Protein AF-A0A7W6DJX9-F1 (afdb_monomer)

Nearest PDB structures (foldseek):
  3dwq-assembly1_D  TM=6.426E-01  e=8.257E-01  Escherichia coli
  5mk8-assembly2_B  TM=4.974E-01  e=1.843E+00  Clostridium botulinum
  5v38-assembly1_A  TM=5.019E-01  e=2.318E+00  Clostridium botulinum
  3k44-assembly1_A  TM=5.723E-01  e=7.728E+00  Drosophila melanogaster
  7s5a-assembly1_B  TM=3.059E-01  e=5.478E+00  Homo sapiens

Secondary structure (DSSP, 8-state):
---------------------PPPP-GGGTEEEEEEEEETTEEEEEEEEE-TTS-EEEEEEEE-SEEEETTEEEE-TT-TT-BGGGTEEEEEEETTTTEEEEEE--TTS--

Radius of gyration: 22.17 Å; Cα contacts (8 Å, |Δi|>4): 173; chains: 1; bounding box: 37×72×48 Å

Mean predicted aligned error: 10.62 Å

Solvent-accessible surface area (backbone atoms only — not comparable to full-atom values): 6963 Å² total; per-residue (Å²): 137,89,81,87,77,88,77,77,93,70,90,71,80,77,75,74,80,71,82,82,78,78,75,79,83,63,61,65,80,49,35,43,80,74,42,77,51,76,49,87,60,39,38,34,41,35,29,39,28,52,44,97,90,63,50,77,41,83,46,75,47,72,60,55,14,31,33,65,60,69,36,40,84,38,84,37,84,90,38,72,81,30,35,34,49,70,58,33,45,81,74,42,75,41,67,92,76,69,39,79,46,61,45,24,36,26,92,85,68,51,104

Organism: NCBI:txid944425

Sequence (111 aa):
MKRAILIALGCGAAFWALPASAVPSSFQQTCTDIKLTTTRGSATISANCKKRDGTPIPASLKLKNLTNINGVLTLNPQDPGASFTLTCFTPTLKPESVTLSARCQDSKGVT

InterPro domains:
  IPR011058 Cyanovirin-N [PF08881] (27-109)
  IPR036673 Cyanovirin-N superfamily [G3DSA:2.30.60.10] (23-111)
  IPR036673 Cyanovirin-N superfamily [SSF51322] (26-109)

Structure (mmCIF, N/CA/C/O backbone):
data_AF-A0A7W6DJX9-F1
#
_entry.id   AF-A0A7W6DJX9-F1
#
loop_
_atom_site.group_PDB
_atom_site.id
_atom_site.type_symbol
_atom_site.label_atom_id
_atom_site.label_alt_id
_atom_site.label_comp_id
_atom_site.label_asym_id
_atom_site.label_entity_id
_atom_site.label_seq_id
_atom_site.pdbx_PDB_ins_code
_atom_site.Cartn_x
_atom_site.Cartn_y
_atom_site.Cartn_z
_atom_site.occupancy
_atom_site.B_iso_or_equiv
_atom_site.auth_seq_id
_atom_site.auth_comp_id
_atom_site.auth_asym_id
_atom_site.auth_atom_id
_atom_site.pdbx_PDB_model_num
ATOM 1 N N . MET A 1 1 ? 21.148 -62.203 -18.232 1.00 37.72 1 MET A N 1
ATOM 2 C CA . MET A 1 1 ? 22.402 -61.789 -17.563 1.00 37.72 1 MET A CA 1
ATOM 3 C C . MET A 1 1 ? 22.110 -60.537 -16.748 1.00 37.72 1 MET A C 1
ATOM 5 O O . MET A 1 1 ? 21.635 -59.556 -17.301 1.00 37.72 1 MET A O 1
ATOM 9 N N . LYS A 1 2 ? 22.240 -60.644 -15.424 1.00 37.28 2 LYS A N 1
ATOM 10 C CA . LYS A 1 2 ? 21.760 -59.693 -14.410 1.00 37.28 2 LYS A CA 1
ATOM 11 C C . LYS A 1 2 ? 22.822 -58.605 -14.200 1.00 37.28 2 LYS A C 1
ATOM 13 O O . LYS A 1 2 ? 23.963 -58.946 -13.913 1.00 37.28 2 LYS A O 1
ATOM 18 N N . ARG A 1 3 ? 22.469 -57.324 -14.331 1.00 42.9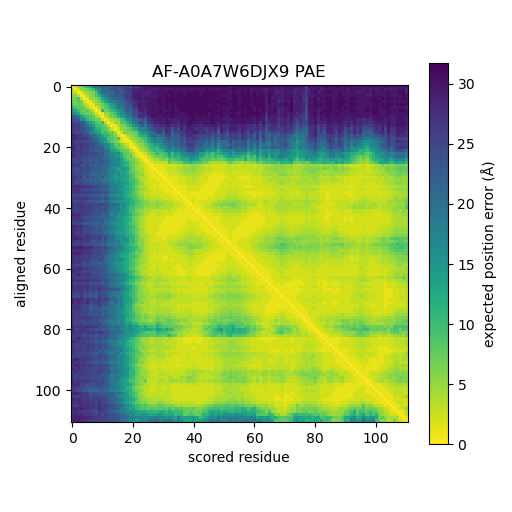4 3 ARG A N 1
ATOM 19 C CA . ARG A 1 3 ? 23.296 -56.207 -13.847 1.00 42.94 3 ARG A CA 1
ATOM 20 C C . ARG A 1 3 ? 22.533 -55.517 -12.724 1.00 42.94 3 ARG A C 1
ATOM 22 O O . ARG A 1 3 ? 21.577 -54.795 -12.972 1.00 42.94 3 ARG A O 1
ATOM 29 N N . ALA A 1 4 ? 22.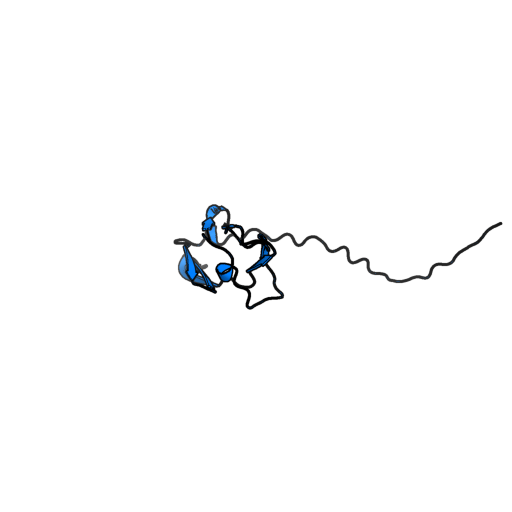925 -55.827 -11.493 1.00 42.44 4 ALA A N 1
ATOM 30 C CA . ALA A 1 4 ? 22.511 -55.094 -10.310 1.00 42.44 4 ALA A CA 1
ATOM 31 C C . ALA A 1 4 ? 23.309 -53.785 -10.269 1.00 42.44 4 ALA A C 1
ATOM 33 O O . ALA A 1 4 ? 24.538 -53.819 -10.286 1.00 42.44 4 ALA A O 1
ATOM 34 N N . ILE A 1 5 ? 22.617 -52.647 -10.243 1.00 54.09 5 ILE A N 1
ATOM 35 C CA . ILE A 1 5 ? 23.218 -51.349 -9.940 1.00 54.09 5 ILE A CA 1
ATOM 36 C C . ILE A 1 5 ? 22.684 -50.944 -8.570 1.00 54.09 5 ILE A C 1
ATOM 38 O O . ILE A 1 5 ? 21.500 -50.666 -8.403 1.00 54.09 5 ILE A O 1
ATOM 42 N N . LEU A 1 6 ? 23.581 -50.982 -7.588 1.00 48.19 6 LEU A N 1
ATOM 43 C CA . LEU A 1 6 ? 23.397 -50.416 -6.259 1.00 48.19 6 LEU A CA 1
ATOM 44 C C . LEU A 1 6 ? 23.467 -48.892 -6.400 1.00 48.19 6 LEU A C 1
ATOM 46 O O . LEU A 1 6 ? 24.539 -48.358 -6.678 1.00 48.19 6 LEU A O 1
ATOM 50 N N . ILE A 1 7 ? 22.342 -48.196 -6.229 1.00 56.25 7 ILE A N 1
ATOM 51 C CA . ILE A 1 7 ? 22.346 -46.741 -6.048 1.00 56.25 7 ILE A CA 1
ATOM 52 C C . ILE A 1 7 ? 22.184 -46.472 -4.558 1.00 56.25 7 ILE A C 1
ATOM 54 O O . ILE A 1 7 ? 21.240 -46.928 -3.916 1.00 56.25 7 ILE A O 1
ATOM 58 N N . ALA A 1 8 ? 23.196 -45.791 -4.035 1.00 50.66 8 ALA A N 1
ATOM 59 C CA . ALA A 1 8 ? 23.396 -45.456 -2.644 1.00 50.66 8 ALA A CA 1
ATOM 60 C C . ALA A 1 8 ? 22.200 -44.720 -2.023 1.00 50.66 8 ALA A C 1
ATOM 62 O O . ALA A 1 8 ? 21.547 -43.895 -2.663 1.00 50.66 8 ALA A O 1
ATOM 63 N N . LEU A 1 9 ? 21.997 -44.986 -0.730 1.00 54.25 9 LEU A N 1
ATOM 64 C CA . LEU A 1 9 ? 21.261 -44.144 0.207 1.00 54.25 9 LEU A CA 1
ATOM 65 C C . LEU A 1 9 ? 21.838 -42.719 0.193 1.00 54.25 9 LEU A C 1
ATOM 67 O O . LEU A 1 9 ? 22.741 -42.387 0.956 1.00 54.25 9 LEU A O 1
ATOM 71 N N . GLY A 1 10 ? 21.306 -41.869 -0.679 1.00 47.62 10 GLY A N 1
ATOM 72 C CA . GLY A 1 10 ? 21.349 -40.425 -0.511 1.00 47.62 10 GLY A CA 1
ATOM 73 C C . GLY A 1 10 ? 20.084 -40.009 0.223 1.00 47.62 10 GLY A C 1
ATOM 74 O O . GLY A 1 10 ? 18.990 -40.162 -0.315 1.00 47.62 10 GLY A O 1
ATOM 75 N N . CYS A 1 11 ? 20.215 -39.492 1.444 1.00 50.72 11 CYS A N 1
ATOM 76 C CA . CYS A 1 11 ? 19.126 -38.836 2.168 1.00 50.72 11 CYS A CA 1
ATOM 77 C C . CYS A 1 11 ? 18.820 -37.491 1.483 1.00 50.72 11 CYS A C 1
ATOM 79 O O . CYS A 1 11 ? 19.142 -36.416 1.982 1.00 50.72 11 CYS A O 1
ATOM 81 N N . GLY A 1 12 ? 18.291 -37.553 0.262 1.00 49.09 12 GLY A N 1
ATOM 82 C CA . GLY A 1 12 ? 17.775 -36.404 -0.456 1.00 49.09 12 GLY A CA 1
ATOM 83 C C . GLY A 1 12 ? 16.409 -36.090 0.118 1.00 49.09 12 GLY A C 1
ATOM 84 O O . GLY A 1 12 ? 15.412 -36.661 -0.318 1.00 49.09 12 GLY A O 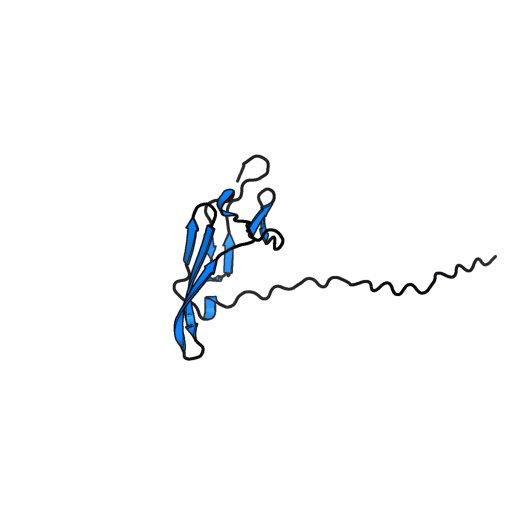1
ATOM 85 N N . ALA A 1 13 ? 16.357 -35.212 1.115 1.00 58.44 13 ALA A N 1
ATOM 86 C CA . ALA A 1 13 ? 15.108 -34.589 1.511 1.00 58.44 13 ALA A CA 1
ATOM 87 C C . ALA A 1 13 ? 14.591 -33.792 0.304 1.00 58.44 13 ALA A C 1
ATOM 89 O O . ALA A 1 13 ? 14.997 -32.658 0.057 1.00 58.44 13 ALA A O 1
ATOM 90 N N . ALA A 1 14 ? 13.726 -34.418 -0.492 1.00 56.97 14 ALA A N 1
ATOM 91 C CA . ALA A 1 14 ? 12.874 -33.722 -1.434 1.00 56.97 14 ALA A CA 1
ATOM 92 C C . ALA A 1 14 ? 11.919 -32.868 -0.594 1.00 56.97 14 ALA A C 1
ATOM 94 O O . ALA A 1 14 ? 10.849 -33.316 -0.185 1.00 56.97 14 ALA A O 1
ATOM 95 N N . PHE A 1 15 ? 12.353 -31.655 -0.259 1.00 56.97 15 PHE A N 1
ATOM 96 C CA . PHE A 1 15 ? 11.496 -30.631 0.313 1.00 56.97 15 PHE A CA 1
ATOM 97 C C . PHE A 1 15 ? 10.526 -30.204 -0.786 1.00 56.97 15 PHE A C 1
ATOM 99 O O . PHE A 1 15 ? 10.804 -29.300 -1.571 1.00 56.97 15 PHE A O 1
ATOM 106 N N . TRP A 1 16 ? 9.399 -30.905 -0.882 1.00 55.94 16 TRP A N 1
ATOM 107 C CA . TRP A 1 16 ? 8.254 -30.434 -1.644 1.00 55.94 16 TRP A CA 1
ATOM 108 C C . TRP A 1 16 ? 7.848 -29.094 -1.033 1.00 55.94 16 TRP A C 1
ATOM 110 O O . TRP A 1 16 ? 7.362 -29.041 0.097 1.00 55.94 16 TRP A O 1
ATOM 120 N N . ALA A 1 17 ? 8.125 -28.000 -1.744 1.00 62.62 17 ALA A N 1
ATOM 121 C CA . ALA A 1 17 ? 7.698 -26.674 -1.337 1.00 62.62 17 ALA A CA 1
ATOM 122 C C . ALA A 1 17 ? 6.165 -26.654 -1.355 1.00 62.62 17 ALA A C 1
ATOM 124 O O . ALA A 1 17 ? 5.545 -26.593 -2.416 1.00 62.62 17 ALA A O 1
ATOM 125 N N . LEU A 1 18 ? 5.548 -26.765 -0.178 1.00 65.50 18 LEU A N 1
ATOM 126 C CA . LEU A 1 18 ? 4.117 -26.546 -0.031 1.00 65.50 18 LEU A CA 1
ATOM 127 C C . LEU A 1 18 ? 3.817 -25.108 -0.477 1.00 65.50 18 LEU A C 1
ATOM 129 O O . LEU A 1 18 ? 4.533 -24.190 -0.062 1.00 65.50 18 LEU A O 1
ATOM 133 N N . PRO A 1 19 ? 2.786 -24.880 -1.307 1.00 61.03 19 PRO A N 1
ATOM 134 C CA . PRO A 1 19 ? 2.386 -23.526 -1.641 1.00 61.03 19 PRO A CA 1
ATOM 135 C C . PRO A 1 19 ? 1.982 -22.815 -0.348 1.00 61.03 19 PRO A C 1
ATOM 137 O O . PRO A 1 19 ? 1.089 -23.260 0.376 1.00 61.03 19 PRO A O 1
ATOM 140 N N . ALA A 1 20 ? 2.657 -21.709 -0.040 1.00 61.59 20 ALA A N 1
ATOM 141 C CA . ALA A 1 20 ? 2.268 -20.847 1.062 1.00 61.59 20 ALA A CA 1
ATOM 142 C C . ALA A 1 20 ? 0.885 -20.262 0.743 1.00 61.59 20 ALA A C 1
ATOM 144 O O . ALA A 1 20 ? 0.742 -19.411 -0.132 1.00 61.59 20 ALA A O 1
ATOM 145 N N . SER A 1 21 ? -0.146 -20.742 1.436 1.00 59.25 21 SER A N 1
ATOM 146 C CA . SER A 1 21 ? -1.476 -20.143 1.364 1.00 59.25 21 SER A CA 1
ATOM 147 C C . SER A 1 21 ? -1.469 -18.886 2.225 1.00 59.25 21 SER A C 1
ATOM 149 O O . SER A 1 21 ? -1.456 -18.964 3.453 1.00 59.25 21 SER A O 1
ATOM 151 N N . ALA A 1 22 ? -1.426 -17.716 1.590 1.00 61.06 22 ALA A N 1
ATOM 152 C CA . ALA A 1 22 ? -1.618 -16.457 2.293 1.00 61.06 22 ALA A CA 1
ATOM 153 C C . ALA A 1 22 ? -3.067 -16.400 2.799 1.00 61.06 22 ALA A C 1
ATOM 155 O O . ALA A 1 22 ? -4.007 -16.426 2.004 1.00 61.06 22 ALA A O 1
ATOM 156 N N . VAL A 1 23 ? -3.254 -16.344 4.120 1.00 64.56 23 VAL A N 1
ATOM 157 C CA . VAL A 1 23 ? -4.578 -16.109 4.708 1.00 64.56 23 VAL A CA 1
ATOM 158 C C . VAL A 1 23 ? -5.036 -14.711 4.276 1.00 64.56 23 VAL A C 1
ATOM 160 O O . VAL A 1 23 ? -4.268 -13.757 4.445 1.00 64.56 23 VAL A O 1
ATOM 163 N N . PRO A 1 24 ? -6.252 -14.559 3.716 1.00 68.88 24 PRO A N 1
ATOM 164 C CA . PRO A 1 24 ? -6.793 -13.250 3.382 1.00 68.88 24 PRO A CA 1
ATOM 165 C C . PRO A 1 24 ? -6.774 -12.348 4.613 1.00 68.88 24 PRO A C 1
ATOM 167 O O . PRO A 1 24 ? -7.109 -12.779 5.717 1.00 68.88 24 PRO A O 1
ATOM 170 N N . SER A 1 25 ? -6.376 -11.091 4.438 1.00 74.44 25 SER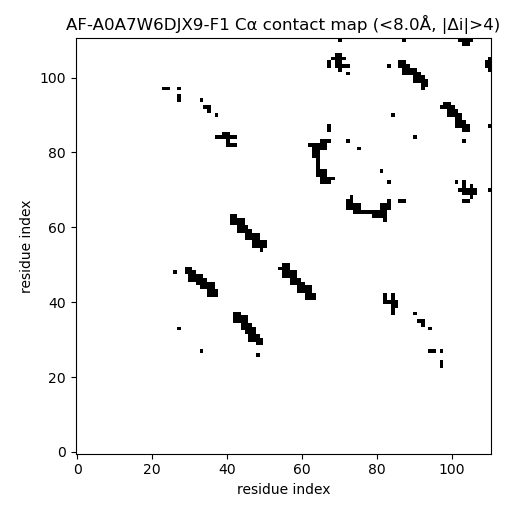 A N 1
ATOM 171 C CA . SER A 1 25 ? -6.400 -10.156 5.557 1.00 74.44 25 SER A CA 1
ATOM 172 C C . SER A 1 25 ? -7.835 -9.937 6.043 1.00 74.44 25 SER A C 1
ATOM 174 O O . SER A 1 25 ? -8.774 -9.927 5.246 1.00 74.44 25 SER A O 1
ATOM 176 N N . SER A 1 26 ? -7.996 -9.760 7.353 1.00 84.31 26 SER A N 1
ATOM 177 C CA . SER A 1 26 ? -9.285 -9.531 8.017 1.00 84.31 26 SER A CA 1
ATOM 178 C C . SER A 1 26 ? -9.397 -8.146 8.659 1.00 84.31 26 SER A C 1
ATOM 180 O O . SER A 1 26 ? -10.381 -7.865 9.340 1.00 84.31 26 SER A O 1
ATOM 182 N N . PHE A 1 27 ? -8.418 -7.255 8.455 1.00 89.50 27 PHE A N 1
ATOM 183 C CA . PHE A 1 27 ? -8.400 -5.936 9.103 1.00 89.50 27 PHE A CA 1
ATOM 184 C C . PHE A 1 27 ? -9.637 -5.093 8.768 1.00 89.50 27 PHE A C 1
ATOM 186 O O . PHE A 1 27 ? -10.131 -4.355 9.612 1.00 89.50 27 PHE A O 1
ATOM 193 N N . GLN A 1 28 ? -10.196 -5.248 7.569 1.00 89.69 28 GLN A N 1
ATOM 194 C CA . GLN A 1 28 ? -11.420 -4.581 7.134 1.00 89.69 28 GLN A CA 1
ATOM 195 C C . GLN A 1 28 ? -12.638 -4.904 8.012 1.00 89.69 28 GLN A C 1
ATOM 197 O O . GLN A 1 28 ? -13.595 -4.140 8.025 1.00 89.69 28 GLN A O 1
ATOM 202 N N . GLN A 1 29 ? -12.608 -6.001 8.776 1.00 91.00 29 GLN A N 1
ATOM 203 C CA . GLN A 1 29 ? -13.681 -6.355 9.711 1.00 91.00 29 GLN A CA 1
ATOM 204 C C . GLN A 1 29 ? -13.677 -5.484 10.973 1.00 91.00 29 GLN A C 1
ATOM 206 O O . GLN A 1 29 ? -14.698 -5.368 11.648 1.00 91.00 29 GLN A O 1
ATOM 211 N N . THR A 1 30 ? -12.530 -4.901 11.325 1.00 94.00 30 THR A N 1
ATOM 212 C CA . THR A 1 30 ? -12.351 -4.137 12.567 1.00 94.00 30 THR A CA 1
ATOM 213 C C . THR A 1 30 ? -11.861 -2.714 12.336 1.00 94.00 30 THR A C 1
ATOM 215 O O . THR A 1 30 ? -11.782 -1.951 13.300 1.00 94.00 30 THR A O 1
ATOM 218 N N . CYS A 1 31 ? -11.552 -2.343 11.094 1.00 95.44 31 CYS A N 1
ATOM 219 C CA . CYS A 1 31 ? -11.080 -1.019 10.721 1.00 95.44 31 CYS A CA 1
ATOM 220 C C . CYS A 1 31 ? -12.089 -0.271 9.843 1.00 95.44 31 CYS A C 1
ATOM 222 O O . CYS A 1 31 ? -12.644 -0.827 8.899 1.00 95.44 31 CYS A O 1
ATOM 224 N N . THR A 1 32 ? -12.272 1.017 10.122 1.00 94.75 32 THR A N 1
ATOM 225 C CA . THR A 1 32 ? -13.076 1.966 9.343 1.00 94.75 32 THR A CA 1
ATOM 226 C C . THR A 1 32 ? -12.187 3.049 8.734 1.00 94.75 32 THR A C 1
ATOM 228 O O . THR A 1 32 ? -10.995 3.139 9.038 1.00 94.75 32 THR A O 1
ATOM 231 N N . ASP A 1 33 ? -12.755 3.872 7.847 1.00 94.75 33 ASP A N 1
ATOM 232 C CA . ASP A 1 33 ? -12.055 4.991 7.196 1.00 94.75 33 ASP A CA 1
ATOM 233 C C . ASP A 1 33 ? -10.773 4.575 6.456 1.00 94.75 33 ASP A C 1
ATOM 235 O O . ASP A 1 33 ? -9.795 5.323 6.416 1.00 94.75 33 ASP A O 1
ATOM 239 N N . ILE A 1 34 ? -10.777 3.368 5.878 1.00 95.31 34 ILE A N 1
ATOM 240 C CA . ILE A 1 34 ? -9.631 2.789 5.173 1.00 95.31 34 ILE A CA 1
ATOM 241 C C . ILE A 1 34 ? -9.344 3.612 3.917 1.00 95.31 34 ILE A C 1
ATOM 243 O O . ILE A 1 34 ? -10.173 3.699 3.009 1.00 95.31 34 ILE A O 1
ATOM 247 N N . LYS A 1 35 ? -8.150 4.196 3.851 1.00 94.88 35 LYS A N 1
ATOM 248 C CA . LYS A 1 35 ? -7.714 5.079 2.765 1.00 94.88 35 LYS A CA 1
ATOM 249 C C . LYS A 1 35 ? -6.334 4.678 2.279 1.00 94.88 35 LYS A C 1
ATOM 251 O O . LYS A 1 35 ? -5.461 4.352 3.078 1.00 94.88 35 LYS A O 1
ATOM 256 N N . LEU A 1 36 ? -6.136 4.750 0.967 1.00 95.88 36 LEU A N 1
ATOM 257 C CA . LEU A 1 36 ? -4.825 4.663 0.339 1.00 95.88 36 LEU A CA 1
ATOM 258 C C . LEU A 1 36 ? -4.346 6.076 0.002 1.00 95.88 36 LEU A C 1
ATOM 260 O O . LEU A 1 36 ? -4.997 6.783 -0.763 1.00 95.88 36 LEU A O 1
ATOM 264 N N . THR A 1 37 ? -3.189 6.452 0.530 1.00 96.19 37 THR A N 1
ATOM 265 C CA . THR A 1 37 ? -2.496 7.694 0.179 1.00 96.19 37 THR A CA 1
ATOM 266 C C . THR A 1 37 ? -1.221 7.343 -0.566 1.00 96.19 37 THR A C 1
ATOM 268 O O . THR A 1 37 ? -0.412 6.550 -0.080 1.00 96.19 37 THR A O 1
ATOM 271 N N . THR A 1 38 ? -1.018 7.940 -1.737 1.00 94.56 38 THR A N 1
ATOM 272 C CA . THR A 1 38 ? 0.174 7.703 -2.555 1.00 94.56 38 THR A CA 1
ATOM 273 C C . THR A 1 38 ? 0.901 8.996 -2.863 1.00 94.56 38 THR A C 1
ATOM 275 O O . THR A 1 38 ? 0.286 9.988 -3.248 1.00 94.56 38 THR A O 1
ATOM 278 N N . THR A 1 39 ? 2.222 8.954 -2.764 1.00 92.44 39 THR A N 1
ATOM 279 C CA . THR A 1 39 ? 3.130 9.968 -3.296 1.00 92.44 39 THR A CA 1
ATOM 280 C C . THR A 1 39 ? 4.147 9.285 -4.206 1.00 92.44 39 THR A C 1
ATOM 282 O O . THR A 1 39 ? 4.267 8.055 -4.238 1.00 92.44 39 THR A O 1
ATOM 285 N N . ARG A 1 40 ? 4.900 10.066 -4.981 1.00 91.06 40 ARG A N 1
ATOM 286 C CA . ARG A 1 40 ? 5.967 9.503 -5.811 1.00 91.06 40 ARG A CA 1
ATOM 287 C C . ARG A 1 40 ? 6.985 8.784 -4.915 1.00 91.06 40 ARG A C 1
ATOM 289 O O . ARG A 1 40 ? 7.600 9.412 -4.059 1.00 91.06 40 ARG A O 1
ATOM 296 N N . GLY A 1 41 ? 7.134 7.474 -5.100 1.00 91.75 41 GLY A N 1
ATOM 297 C CA . GLY A 1 41 ? 8.024 6.623 -4.305 1.00 91.75 41 GLY A CA 1
ATOM 298 C C . GLY A 1 41 ? 7.469 6.155 -2.953 1.00 91.75 41 GLY A C 1
ATOM 299 O O . GLY A 1 41 ? 8.202 5.525 -2.188 1.00 91.75 41 GLY A O 1
ATOM 300 N N . SER A 1 42 ? 6.205 6.437 -2.609 1.00 93.38 42 SER A N 1
ATOM 301 C CA . SER A 1 42 ? 5.596 5.848 -1.413 1.00 93.38 42 SER A CA 1
ATOM 302 C C . SER A 1 42 ? 4.084 5.644 -1.513 1.00 93.38 42 SER A C 1
ATOM 304 O O . SER A 1 42 ? 3.372 6.402 -2.166 1.00 93.38 42 SER A O 1
ATOM 306 N N . ALA A 1 43 ? 3.580 4.622 -0.829 1.00 94.94 43 ALA A N 1
ATOM 307 C CA . ALA A 1 43 ? 2.154 4.393 -0.655 1.00 94.94 43 ALA A CA 1
ATOM 308 C C . ALA A 1 43 ? 1.885 3.921 0.775 1.00 94.94 43 ALA A C 1
ATOM 310 O O . ALA A 1 43 ? 2.637 3.108 1.316 1.00 94.94 43 ALA A O 1
ATOM 311 N N . THR A 1 44 ? 0.817 4.425 1.381 1.00 96.12 44 THR A N 1
ATOM 312 C CA . THR A 1 44 ? 0.440 4.122 2.763 1.00 96.12 44 THR A CA 1
ATOM 313 C C . THR A 1 44 ? -1.058 3.887 2.838 1.00 96.12 44 THR A C 1
ATOM 315 O O . THR A 1 44 ? -1.838 4.679 2.313 1.00 96.12 44 THR A O 1
ATOM 318 N N . ILE A 1 45 ? -1.453 2.807 3.507 1.00 95.38 45 ILE A N 1
ATOM 319 C CA . ILE A 1 45 ? -2.837 2.569 3.910 1.00 95.38 45 ILE A CA 1
ATOM 320 C C . ILE A 1 45 ? -3.005 3.117 5.322 1.00 95.38 45 ILE A C 1
ATOM 322 O O . ILE A 1 45 ? -2.220 2.770 6.202 1.00 95.38 45 ILE A O 1
ATOM 326 N N . SER A 1 46 ? -4.023 3.937 5.550 1.00 96.75 46 SER A N 1
ATOM 327 C CA . SER A 1 46 ? -4.383 4.451 6.874 1.00 96.75 46 SER A CA 1
ATOM 328 C C . SER A 1 46 ? -5.833 4.104 7.186 1.00 96.75 46 SER A C 1
ATOM 330 O O . SER A 1 46 ? -6.666 4.088 6.281 1.00 96.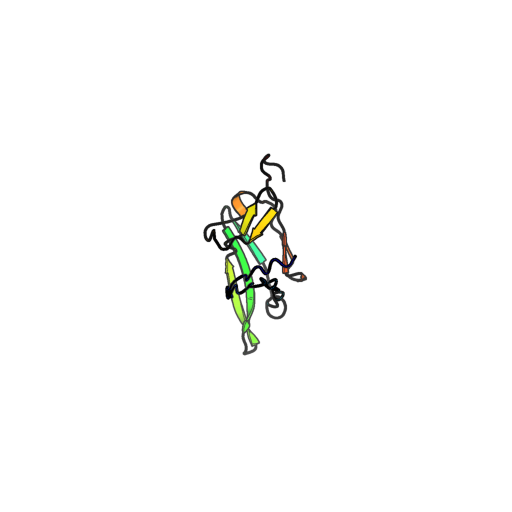75 46 SER A O 1
ATOM 332 N N . ALA A 1 47 ? -6.126 3.801 8.449 1.00 96.94 47 ALA A N 1
ATOM 333 C CA . ALA A 1 47 ? -7.465 3.441 8.910 1.00 96.94 47 ALA A CA 1
ATOM 334 C C . ALA A 1 47 ? -7.619 3.693 10.419 1.00 96.94 47 ALA A C 1
ATOM 336 O O . ALA A 1 47 ? -6.622 3.825 11.132 1.00 96.94 47 ALA A O 1
ATOM 337 N N . ASN A 1 48 ? -8.856 3.698 10.911 1.00 97.62 48 ASN A N 1
ATOM 338 C CA . ASN A 1 48 ? -9.175 3.657 12.339 1.00 97.62 48 ASN A CA 1
ATOM 339 C C . ASN A 1 48 ? -9.597 2.236 12.710 1.00 97.62 48 ASN A C 1
ATOM 341 O O . ASN A 1 48 ? -10.641 1.774 12.270 1.00 97.62 48 ASN A O 1
ATOM 345 N N . CYS A 1 49 ? -8.800 1.533 13.505 1.00 96.56 49 CYS A N 1
ATOM 346 C CA . CYS A 1 49 ? -9.038 0.137 13.859 1.00 96.56 49 CYS A CA 1
ATOM 347 C C . CYS A 1 49 ? -9.556 -0.012 15.287 1.00 96.56 49 CYS A C 1
ATOM 349 O O . CYS A 1 49 ? -9.271 0.806 16.155 1.00 96.56 49 CYS A O 1
ATOM 351 N N . LYS A 1 50 ? -10.304 -1.078 15.559 1.00 97.31 50 LYS A N 1
ATOM 352 C CA . LYS A 1 50 ? -10.825 -1.381 16.894 1.00 97.31 50 LYS A CA 1
ATOM 353 C C . LYS A 1 50 ? -9.775 -2.122 17.730 1.00 97.31 50 LYS A C 1
ATOM 355 O O . LYS A 1 50 ? -9.297 -3.185 17.333 1.00 97.31 50 LYS A O 1
ATOM 360 N N . LYS A 1 51 ? -9.430 -1.588 18.906 1.00 95.50 51 LYS A N 1
ATOM 361 C CA . LYS A 1 51 ? -8.653 -2.309 19.930 1.00 95.50 51 LYS A CA 1
ATOM 362 C C . LYS A 1 51 ? -9.466 -3.470 20.513 1.00 95.50 51 LYS A C 1
ATOM 364 O O . LYS A 1 51 ? -10.681 -3.545 20.348 1.00 95.50 51 LYS A O 1
ATOM 369 N N . ARG A 1 52 ? -8.807 -4.349 21.279 1.00 94.88 52 ARG A N 1
ATOM 370 C CA . ARG A 1 52 ? -9.473 -5.462 21.985 1.00 9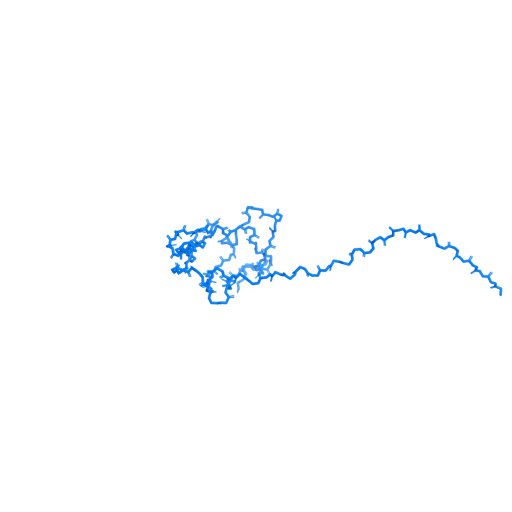4.88 52 ARG A CA 1
ATOM 371 C C . ARG A 1 52 ? -10.562 -4.990 22.959 1.00 94.88 52 ARG A C 1
ATOM 373 O O . ARG A 1 52 ? -11.561 -5.677 23.116 1.00 94.88 52 ARG A O 1
ATOM 380 N N . ASP A 1 53 ? -10.374 -3.821 23.571 1.00 95.06 53 ASP A N 1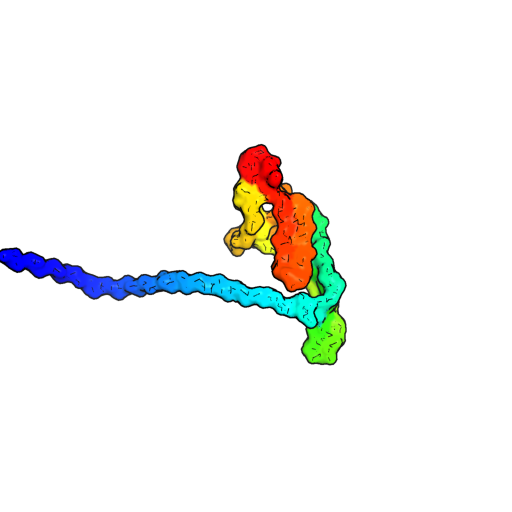
ATOM 381 C CA . ASP A 1 53 ? -11.346 -3.166 24.465 1.00 95.06 53 ASP A CA 1
ATOM 382 C C . ASP A 1 53 ? -12.513 -2.487 23.720 1.00 95.06 53 ASP A C 1
ATOM 384 O O . ASP A 1 53 ? -13.442 -1.973 24.333 1.00 95.06 53 ASP A O 1
ATOM 388 N N . GLY A 1 54 ? -12.473 -2.483 22.389 1.00 93.62 54 GLY A N 1
ATOM 389 C CA . GLY A 1 54 ? -13.502 -1.929 21.531 1.00 93.62 54 GLY A CA 1
ATOM 390 C C . GLY A 1 54 ? -13.357 -0.454 21.166 1.00 93.62 54 GLY A C 1
ATOM 391 O O . GLY A 1 54 ? -14.141 0.030 20.349 1.00 93.62 54 GLY A O 1
ATOM 392 N N . THR A 1 55 ? -12.363 0.247 21.703 1.00 96.88 55 THR A N 1
ATOM 393 C CA . THR A 1 55 ? -12.115 1.658 21.378 1.00 96.88 55 THR A CA 1
ATOM 394 C C . THR A 1 55 ? -11.314 1.810 20.073 1.00 96.88 55 THR A C 1
ATOM 396 O O . THR A 1 55 ? -10.521 0.922 19.734 1.00 96.88 55 THR A O 1
ATOM 399 N N . PRO A 1 56 ? -11.511 2.902 19.310 1.00 96.69 56 PRO A N 1
ATOM 400 C CA . PRO A 1 56 ? -10.791 3.127 18.060 1.00 96.69 56 PRO A CA 1
ATOM 401 C C . PRO A 1 56 ? -9.333 3.543 18.307 1.00 96.69 56 PRO A C 1
ATOM 403 O O . PRO A 1 56 ? -9.027 4.273 19.250 1.00 96.69 56 PRO A O 1
ATOM 406 N N . ILE A 1 57 ? -8.433 3.105 17.430 1.00 97.50 57 ILE A N 1
ATOM 407 C CA . ILE A 1 57 ? -7.031 3.517 17.368 1.00 97.50 57 ILE A CA 1
ATOM 408 C C . ILE A 1 57 ? -6.631 3.774 15.906 1.00 97.50 57 ILE A C 1
ATOM 410 O O . ILE A 1 57 ? -6.899 2.927 15.048 1.00 97.50 57 ILE A O 1
ATOM 414 N N . PRO A 1 58 ? -5.990 4.912 15.583 1.00 97.31 58 PRO A N 1
ATOM 415 C CA . PRO A 1 58 ? -5.461 5.134 14.245 1.00 97.31 58 PRO A CA 1
ATOM 416 C C . PRO A 1 58 ? -4.315 4.156 13.960 1.00 97.31 58 PRO A C 1
ATOM 418 O O . PRO A 1 58 ? -3.412 3.972 14.777 1.00 97.31 58 PRO A O 1
ATOM 421 N N . ALA A 1 59 ? -4.339 3.548 12.781 1.00 96.19 59 ALA A N 1
ATOM 422 C CA . ALA A 1 59 ? -3.319 2.627 12.302 1.00 96.19 59 ALA A CA 1
ATOM 423 C C . ALA A 1 59 ? -2.861 3.028 10.898 1.00 96.19 59 ALA A C 1
ATOM 425 O O . ALA A 1 59 ? -3.595 3.648 10.123 1.00 96.19 59 ALA A O 1
ATOM 426 N N . SER A 1 60 ? -1.619 2.694 10.555 1.00 95.69 60 SER A N 1
ATOM 427 C CA . SER A 1 60 ? -1.083 2.931 9.217 1.00 95.69 60 SER A CA 1
ATOM 428 C C . SER A 1 60 ? -0.090 1.851 8.816 1.00 95.69 60 SER A C 1
ATOM 430 O O . SER A 1 60 ? 0.732 1.415 9.619 1.00 95.69 60 SER A O 1
ATOM 432 N N . LEU A 1 61 ? -0.157 1.448 7.551 1.00 93.00 61 LEU A N 1
ATOM 433 C CA . LEU A 1 61 ? 0.717 0.464 6.935 1.00 93.00 61 LEU A CA 1
ATOM 434 C C . LEU A 1 61 ? 1.354 1.074 5.691 1.00 93.00 61 LEU A C 1
ATOM 436 O O . LEU A 1 61 ? 0.676 1.349 4.701 1.00 93.00 61 LEU A O 1
ATOM 440 N N . LYS A 1 62 ? 2.674 1.256 5.725 1.00 93.94 62 LYS A N 1
ATOM 441 C CA . LYS A 1 62 ? 3.431 1.633 4.530 1.00 93.94 62 LYS A CA 1
ATOM 442 C C . LYS A 1 62 ? 3.555 0.415 3.619 1.00 93.94 62 LYS A C 1
ATOM 444 O O . LYS A 1 62 ? 4.103 -0.607 4.029 1.00 93.94 62 LYS A O 1
ATOM 449 N N . LEU A 1 63 ? 3.086 0.546 2.384 1.00 92.56 63 LEU A N 1
ATOM 450 C CA . LEU A 1 63 ? 3.266 -0.457 1.346 1.00 92.56 63 LEU A CA 1
ATOM 451 C C . LEU A 1 63 ? 4.713 -0.387 0.855 1.00 92.56 63 LEU A C 1
ATOM 453 O O . LEU A 1 63 ? 5.145 0.614 0.280 1.00 92.56 63 LEU A O 1
ATOM 457 N N . LYS A 1 64 ? 5.467 -1.443 1.138 1.00 92.75 64 LYS A N 1
ATOM 458 C CA . LYS A 1 64 ? 6.853 -1.639 0.709 1.00 92.75 64 LYS A CA 1
ATOM 459 C C . LYS A 1 64 ? 6.949 -2.952 -0.053 1.00 92.75 64 LYS A C 1
ATOM 461 O O . LYS A 1 64 ? 6.011 -3.750 -0.008 1.00 92.75 64 LYS A O 1
ATOM 466 N N . ASN A 1 65 ? 8.077 -3.178 -0.719 1.00 93.81 65 ASN A N 1
ATOM 467 C CA . ASN A 1 65 ? 8.385 -4.452 -1.367 1.00 93.81 65 ASN A CA 1
ATOM 468 C C . ASN A 1 65 ? 7.426 -4.763 -2.527 1.00 93.81 65 ASN A C 1
ATOM 470 O O . ASN A 1 65 ? 7.352 -5.895 -2.982 1.00 93.81 65 ASN A O 1
ATOM 474 N N . LEU A 1 66 ? 6.669 -3.776 -3.009 1.00 94.31 66 LEU A N 1
ATOM 475 C CA . LEU A 1 66 ? 5.816 -3.910 -4.181 1.00 94.31 66 LEU A CA 1
ATOM 476 C C . LEU A 1 66 ? 6.565 -3.327 -5.366 1.00 94.31 66 LEU A C 1
ATOM 478 O O . LEU A 1 66 ? 6.870 -2.132 -5.379 1.00 94.31 66 LEU A O 1
ATOM 482 N N . THR A 1 67 ? 6.851 -4.172 -6.345 1.00 94.38 67 THR A N 1
ATOM 483 C CA . THR A 1 67 ? 7.602 -3.813 -7.543 1.00 94.38 67 THR A CA 1
ATOM 484 C C . THR A 1 67 ? 6.779 -4.080 -8.794 1.00 94.38 67 THR A C 1
ATOM 486 O O . THR A 1 67 ? 5.847 -4.884 -8.793 1.00 94.38 67 THR A O 1
ATOM 489 N N . ASN A 1 68 ? 7.126 -3.387 -9.867 1.00 94.50 68 ASN A N 1
ATOM 490 C CA . ASN A 1 68 ? 6.575 -3.626 -11.186 1.00 94.50 68 ASN A CA 1
ATOM 491 C C . ASN A 1 68 ? 7.539 -4.526 -11.964 1.00 94.50 68 ASN A C 1
ATOM 493 O O . ASN A 1 68 ? 8.634 -4.092 -12.324 1.00 94.50 68 ASN A O 1
ATOM 497 N N . ILE A 1 69 ? 7.128 -5.762 -12.234 1.00 93.81 69 ILE A N 1
ATOM 498 C CA . ILE A 1 69 ? 7.875 -6.688 -13.083 1.00 93.81 69 ILE A CA 1
ATOM 499 C C . ILE A 1 69 ? 7.172 -6.739 -14.431 1.00 93.81 69 ILE A C 1
ATOM 501 O O . ILE A 1 69 ? 6.219 -7.490 -14.617 1.00 93.81 69 ILE A O 1
ATOM 505 N N . ASN A 1 70 ? 7.659 -5.931 -15.371 1.00 93.25 70 ASN A N 1
ATOM 506 C CA . ASN A 1 70 ? 7.233 -5.971 -16.769 1.00 93.25 70 ASN A CA 1
ATOM 507 C C . ASN A 1 70 ? 5.702 -5.816 -16.943 1.00 93.25 70 ASN A C 1
ATOM 509 O O . ASN A 1 70 ? 5.073 -6.574 -17.677 1.00 93.25 70 ASN A O 1
ATOM 513 N N . GLY A 1 71 ? 5.105 -4.858 -16.225 1.00 94.62 71 GLY A N 1
ATOM 514 C CA . GLY A 1 71 ? 3.664 -4.585 -16.214 1.00 94.62 71 GLY A CA 1
ATOM 515 C C . GLY A 1 71 ? 2.891 -5.297 -15.096 1.00 94.62 71 GLY A C 1
ATOM 516 O O . GLY A 1 71 ? 1.707 -5.026 -14.898 1.00 94.62 71 GLY A O 1
ATOM 517 N N . VAL A 1 72 ? 3.536 -6.181 -14.326 1.00 94.38 72 VAL A N 1
ATOM 518 C CA . VAL A 1 72 ? 2.887 -6.967 -13.266 1.00 94.38 72 VAL A CA 1
ATOM 519 C C . VAL A 1 72 ? 3.289 -6.463 -11.880 1.00 94.38 72 VAL A C 1
ATOM 521 O O . VAL A 1 72 ? 4.451 -6.553 -11.475 1.00 94.38 72 VAL A O 1
ATOM 5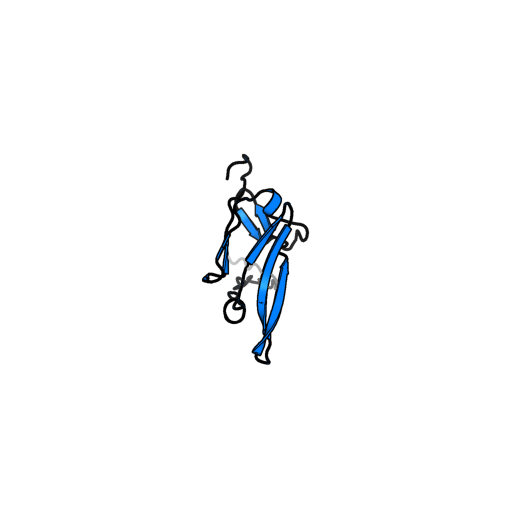24 N N . LEU A 1 73 ? 2.308 -5.980 -11.113 1.00 94.62 73 LEU A N 1
ATOM 525 C CA . LEU A 1 73 ? 2.496 -5.606 -9.711 1.00 94.62 73 LEU A CA 1
ATOM 526 C C . LEU A 1 73 ? 2.764 -6.855 -8.862 1.00 94.62 73 LEU A C 1
ATOM 528 O O . LEU A 1 73 ? 1.891 -7.705 -8.700 1.00 94.62 73 LEU A O 1
ATOM 532 N N . THR A 1 74 ? 3.966 -6.947 -8.303 1.00 93.50 74 THR A N 1
ATOM 533 C CA . THR A 1 74 ? 4.463 -8.145 -7.620 1.00 93.50 74 THR A CA 1
ATOM 534 C C . THR A 1 74 ? 5.018 -7.792 -6.246 1.00 93.50 74 THR A C 1
ATOM 536 O O . THR A 1 74 ? 5.723 -6.795 -6.087 1.00 93.50 74 THR A O 1
ATOM 539 N N . LEU A 1 75 ? 4.737 -8.629 -5.246 1.00 92.25 75 LEU A N 1
ATOM 540 C CA . LEU A 1 75 ? 5.419 -8.572 -3.956 1.00 92.25 75 LEU A CA 1
ATOM 541 C C . LEU A 1 75 ? 6.813 -9.204 -4.094 1.00 92.25 75 LEU A C 1
ATOM 543 O O . LEU A 1 75 ? 6.930 -10.395 -4.361 1.00 92.25 75 LEU A O 1
ATOM 547 N N . ASN A 1 76 ? 7.857 -8.408 -3.890 1.00 92.50 76 ASN A N 1
ATOM 548 C CA . ASN A 1 76 ? 9.263 -8.791 -3.941 1.00 92.50 76 ASN A CA 1
ATOM 549 C C . ASN A 1 76 ? 9.941 -8.518 -2.582 1.00 92.50 76 ASN A C 1
ATOM 551 O O . ASN A 1 76 ? 10.473 -7.426 -2.364 1.00 92.50 76 ASN A O 1
ATOM 555 N N . PRO A 1 77 ? 9.924 -9.486 -1.644 1.00 89.31 77 PRO A N 1
ATOM 556 C CA . PRO A 1 77 ? 10.526 -9.341 -0.318 1.00 89.31 77 PRO A CA 1
ATOM 557 C C . PRO A 1 77 ? 12.012 -8.955 -0.313 1.00 89.31 77 PRO A C 1
ATOM 559 O O . PRO A 1 77 ? 12.478 -8.360 0.656 1.00 89.31 77 PRO A O 1
ATOM 562 N N . GLN A 1 78 ? 12.737 -9.287 -1.379 1.00 90.19 78 GLN A N 1
ATOM 563 C CA . GLN A 1 78 ? 14.169 -9.058 -1.543 1.00 90.19 78 GLN A CA 1
ATOM 564 C C . GLN A 1 78 ? 14.501 -7.606 -1.908 1.00 90.19 78 GLN A C 1
ATOM 566 O O . GLN A 1 78 ? 15.664 -7.216 -1.827 1.00 90.19 78 GLN A O 1
ATOM 571 N N . ASP A 1 79 ? 13.499 -6.799 -2.265 1.00 85.94 79 ASP A N 1
ATOM 572 C CA . ASP A 1 79 ? 13.654 -5.371 -2.528 1.00 85.94 79 ASP A CA 1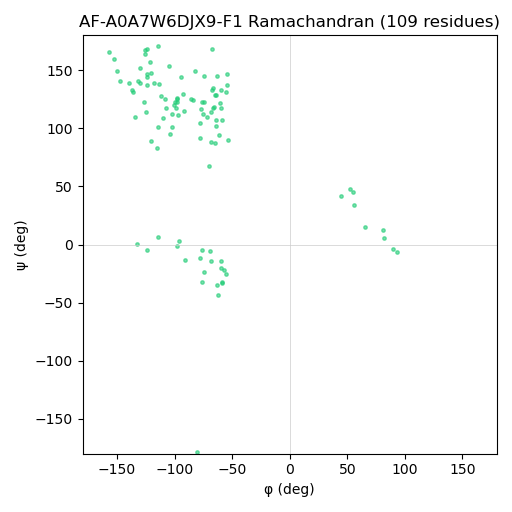
ATOM 573 C C . ASP A 1 79 ? 12.861 -4.541 -1.498 1.00 85.94 79 ASP A C 1
ATOM 575 O O . ASP A 1 79 ? 11.732 -4.111 -1.756 1.00 85.94 79 ASP A O 1
ATOM 579 N N . PRO A 1 80 ? 13.428 -4.297 -0.301 1.00 82.25 80 PRO A N 1
ATOM 580 C CA . PRO A 1 80 ? 12.754 -3.546 0.757 1.00 82.25 80 PRO A CA 1
ATOM 581 C C . PRO A 1 80 ? 12.561 -2.056 0.430 1.00 82.25 80 PRO A C 1
ATOM 583 O O . PRO A 1 80 ? 11.803 -1.362 1.118 1.00 82.25 80 PRO A O 1
ATOM 586 N N . GLY A 1 81 ? 13.262 -1.558 -0.593 1.00 81.62 81 GLY A N 1
ATOM 587 C CA . GLY A 1 81 ? 13.151 -0.193 -1.097 1.00 81.62 81 GLY A CA 1
ATOM 588 C C . GLY A 1 81 ? 12.111 -0.035 -2.205 1.00 81.62 81 GLY A C 1
ATOM 589 O O . GLY A 1 81 ? 11.738 1.102 -2.505 1.00 81.62 81 GLY A O 1
ATOM 590 N N . ALA A 1 82 ? 11.620 -1.139 -2.783 1.00 86.75 82 ALA A N 1
ATOM 591 C CA . ALA A 1 82 ? 10.686 -1.102 -3.898 1.00 86.75 82 ALA A CA 1
ATOM 592 C C . ALA A 1 82 ? 9.440 -0.277 -3.574 1.00 86.75 82 ALA A C 1
ATOM 594 O O . ALA A 1 82 ? 8.753 -0.486 -2.564 1.00 86.75 82 ALA A O 1
ATOM 595 N N . SER A 1 83 ? 9.114 0.621 -4.501 1.00 90.19 83 SER A N 1
ATOM 596 C CA . SER A 1 83 ? 7.843 1.322 -4.522 1.00 90.19 83 SER A CA 1
ATOM 597 C C . SER A 1 83 ? 7.270 1.327 -5.929 1.00 90.19 83 SER A C 1
ATOM 599 O O . SER A 1 83 ? 7.748 2.027 -6.824 1.00 90.19 83 SER A O 1
ATOM 601 N N . PHE A 1 84 ? 6.193 0.570 -6.104 1.00 94.06 84 PHE A N 1
ATOM 602 C CA . PHE A 1 84 ? 5.454 0.483 -7.357 1.00 94.06 84 PHE A CA 1
ATOM 603 C C . PHE A 1 84 ? 4.949 1.841 -7.869 1.00 94.06 84 PHE A C 1
ATOM 605 O O . PHE A 1 84 ? 4.729 1.992 -9.064 1.00 94.06 84 PHE A O 1
ATOM 612 N N . THR A 1 85 ? 4.809 2.859 -7.010 1.00 95.00 85 THR A N 1
ATOM 613 C CA . THR A 1 85 ? 4.319 4.187 -7.423 1.00 95.00 85 THR A CA 1
ATOM 614 C C . THR A 1 85 ? 5.296 4.957 -8.319 1.00 95.00 85 THR A C 1
ATOM 616 O O . THR A 1 85 ? 4.955 6.032 -8.807 1.00 95.00 85 THR A O 1
ATOM 619 N N . LEU A 1 86 ? 6.508 4.436 -8.545 1.00 92.81 86 LEU A N 1
ATOM 620 C CA . LEU A 1 86 ? 7.462 4.995 -9.505 1.00 92.81 86 LEU A CA 1
ATOM 621 C C . LEU A 1 86 ? 7.108 4.668 -10.962 1.00 92.81 86 LEU A C 1
ATOM 623 O O . LEU A 1 86 ? 7.409 5.471 -11.841 1.00 92.81 86 LEU A O 1
ATOM 627 N N . THR A 1 87 ? 6.496 3.508 -11.213 1.00 94.25 87 THR A N 1
ATOM 628 C CA . THR A 1 87 ? 6.238 2.981 -12.569 1.00 94.25 87 THR A CA 1
ATOM 629 C C . THR A 1 87 ? 4.809 2.469 -12.765 1.00 94.25 87 THR A C 1
ATOM 631 O O . THR A 1 87 ? 4.465 1.999 -13.850 1.00 94.25 87 THR A O 1
ATOM 634 N N . CYS A 1 88 ? 3.964 2.562 -11.737 1.00 95.44 88 CYS A N 1
ATOM 635 C CA . CYS A 1 88 ? 2.543 2.260 -11.803 1.00 95.44 88 CYS A CA 1
ATOM 636 C C . CYS A 1 88 ? 1.689 3.477 -11.432 1.00 95.44 88 CYS A C 1
ATOM 638 O O . CYS A 1 88 ? 2.039 4.267 -10.553 1.00 95.44 88 CYS A O 1
ATOM 640 N N . PHE A 1 89 ? 0.520 3.579 -12.059 1.00 93.00 89 PHE A N 1
ATOM 641 C CA . PHE A 1 89 ? -0.399 4.706 -11.972 1.00 93.00 89 PHE A CA 1
ATOM 642 C C . PHE A 1 89 ? -1.799 4.261 -11.552 1.00 93.00 89 PHE A C 1
ATOM 644 O O . PHE A 1 89 ? -2.168 3.085 -11.640 1.00 93.00 89 PHE A O 1
ATOM 651 N N . THR A 1 90 ? -2.609 5.231 -11.124 1.00 93.69 90 THR A N 1
ATOM 652 C CA . THR A 1 90 ? -4.012 5.032 -10.711 1.00 93.69 90 THR A CA 1
ATOM 653 C C . THR A 1 90 ? -4.200 3.922 -9.664 1.00 93.69 90 THR A C 1
ATOM 655 O O . THR A 1 90 ? -5.048 3.042 -9.836 1.00 93.69 90 THR A O 1
ATOM 658 N N . PRO A 1 91 ? -3.395 3.912 -8.584 1.00 94.56 91 PRO A N 1
ATOM 659 C CA . PRO A 1 91 ? -3.500 2.877 -7.575 1.00 94.56 91 PRO A CA 1
ATOM 660 C C . PRO A 1 91 ? -4.858 2.956 -6.872 1.00 94.56 91 PRO A C 1
ATOM 662 O O . PRO A 1 91 ? -5.275 4.013 -6.405 1.00 94.56 91 PRO A O 1
ATOM 665 N N . THR A 1 92 ? -5.547 1.825 -6.805 1.00 94.69 92 THR A N 1
ATOM 666 C CA . THR A 1 92 ? -6.887 1.693 -6.236 1.00 94.69 92 THR A CA 1
ATOM 667 C C . THR A 1 92 ? -6.869 0.592 -5.190 1.00 94.69 92 THR A C 1
ATOM 669 O O . THR A 1 92 ? -6.528 -0.550 -5.495 1.00 94.69 92 THR A O 1
ATOM 672 N N . LEU A 1 93 ? -7.253 0.928 -3.961 1.00 93.31 93 LEU A N 1
ATOM 673 C CA . LEU A 1 93 ? -7.519 -0.047 -2.911 1.00 93.31 93 LEU A CA 1
ATOM 674 C C . LEU A 1 93 ? -9.025 -0.299 -2.852 1.00 93.31 93 LEU A C 1
ATOM 676 O O . LEU A 1 93 ? -9.797 0.645 -2.695 1.00 93.31 93 LEU A O 1
ATOM 680 N N . LYS A 1 94 ? -9.430 -1.563 -2.948 1.00 92.31 94 LYS A N 1
ATOM 681 C CA . LYS A 1 94 ? -10.788 -2.027 -2.650 1.00 92.31 94 LYS A CA 1
ATOM 682 C C . LYS A 1 94 ? -10.773 -2.692 -1.272 1.00 92.31 94 LYS A C 1
ATOM 684 O O . LYS A 1 94 ? -10.308 -3.828 -1.179 1.00 92.31 94 LYS A O 1
ATOM 689 N N . PRO A 1 95 ? -11.228 -2.012 -0.201 1.00 86.12 95 PRO A N 1
ATOM 690 C CA . PRO A 1 95 ? -11.144 -2.548 1.158 1.00 86.12 95 PRO A CA 1
ATOM 691 C C . PRO A 1 95 ? -11.960 -3.829 1.359 1.00 86.12 95 PRO A C 1
ATOM 693 O O . PRO A 1 95 ? -11.513 -4.721 2.069 1.00 86.12 95 PRO A O 1
ATOM 696 N N . GLU A 1 96 ? -13.112 -3.949 0.692 1.00 85.62 96 GLU A N 1
ATOM 697 C CA . GLU A 1 96 ? -14.007 -5.112 0.798 1.00 85.62 96 GLU A CA 1
ATOM 698 C C . GLU A 1 96 ? -13.344 -6.410 0.326 1.00 85.62 96 GLU A C 1
ATOM 700 O O . GLU A 1 96 ? -13.437 -7.439 0.989 1.00 85.62 96 GLU A O 1
ATOM 705 N N . SER A 1 97 ? -12.632 -6.349 -0.803 1.00 84.81 97 SER A N 1
ATOM 706 C CA . SER A 1 97 ? -11.914 -7.489 -1.381 1.00 84.81 97 SER A CA 1
ATOM 707 C C . SER A 1 97 ? -10.434 -7.525 -0.992 1.00 84.81 97 SER A C 1
ATOM 709 O O . SER A 1 97 ? -9.683 -8.352 -1.507 1.00 84.81 97 SER A O 1
ATOM 711 N N . VAL A 1 98 ? -9.993 -6.589 -0.144 1.00 86.88 98 VAL A N 1
ATOM 712 C CA . VAL A 1 98 ? -8.587 -6.366 0.229 1.00 86.88 98 VAL A CA 1
ATOM 713 C C . VAL A 1 98 ? -7.661 -6.393 -0.993 1.00 86.88 98 VAL A C 1
ATOM 715 O O . VAL A 1 98 ? -6.594 -7.002 -1.006 1.00 86.88 98 VAL A O 1
ATOM 718 N N . THR A 1 99 ? -8.103 -5.767 -2.082 1.00 89.62 99 THR A N 1
ATOM 719 C CA . THR A 1 99 ? -7.386 -5.814 -3.358 1.00 89.62 99 THR A CA 1
ATOM 720 C C . THR A 1 99 ? -6.758 -4.466 -3.646 1.00 89.62 99 THR A C 1
ATOM 722 O O . THR A 1 99 ? -7.450 -3.449 -3.687 1.00 89.62 99 THR A O 1
ATOM 725 N N . LEU A 1 100 ? -5.449 -4.470 -3.880 1.00 92.88 100 LEU A N 1
ATOM 726 C CA . LEU A 1 100 ? -4.728 -3.341 -4.448 1.00 92.88 100 LEU A CA 1
ATOM 727 C C . LEU A 1 100 ? -4.559 -3.577 -5.948 1.00 92.88 100 LEU A C 1
ATOM 729 O O . LEU A 1 100 ? -4.024 -4.601 -6.366 1.00 92.88 100 LEU A O 1
ATOM 733 N N . SER A 1 101 ? -4.997 -2.619 -6.752 1.00 93.44 101 SER A N 1
ATOM 734 C CA . SER A 1 101 ? -4.840 -2.634 -8.205 1.00 93.44 101 SER A CA 1
ATOM 735 C C . SER A 1 101 ? -4.121 -1.372 -8.658 1.00 93.44 101 SER A C 1
ATOM 737 O O . SER A 1 101 ? -4.301 -0.311 -8.068 1.00 93.44 101 SER A O 1
ATOM 739 N N . ALA A 1 102 ? -3.315 -1.472 -9.707 1.00 95.44 102 ALA A N 1
ATOM 740 C CA . ALA A 1 102 ? -2.659 -0.341 -10.351 1.00 95.44 102 ALA A CA 1
ATOM 741 C C . ALA A 1 102 ? -2.402 -0.691 -11.822 1.00 95.44 102 ALA A C 1
ATOM 743 O O . ALA A 1 102 ? -2.383 -1.871 -12.175 1.00 95.44 102 ALA A O 1
ATOM 744 N N . ARG A 1 103 ? -2.195 0.318 -12.669 1.00 95.31 103 ARG A N 1
ATOM 745 C CA . ARG A 1 103 ? -1.734 0.121 -14.052 1.00 95.31 103 ARG A CA 1
ATOM 746 C C . ARG A 1 103 ? -0.235 0.333 -14.104 1.00 95.31 103 ARG A C 1
ATOM 748 O O . ARG A 1 103 ? 0.217 1.394 -13.691 1.00 95.31 103 ARG A O 1
ATOM 755 N N . CYS A 1 104 ? 0.523 -0.646 -14.564 1.00 96.19 104 CYS A N 1
ATOM 756 C CA . CYS A 1 104 ? 1.976 -0.652 -14.449 1.00 96.19 104 CYS A CA 1
ATOM 757 C C . CYS A 1 104 ? 2.624 -0.651 -15.830 1.00 96.19 104 CYS A C 1
ATOM 759 O O . CYS A 1 104 ? 2.166 -1.361 -16.715 1.00 96.19 104 CYS A O 1
ATOM 761 N N . GLN A 1 105 ? 3.691 0.128 -16.002 1.00 95.69 105 GLN A N 1
ATOM 762 C CA . GLN A 1 105 ? 4.428 0.169 -17.266 1.00 95.69 105 GLN A CA 1
ATOM 763 C C . GLN A 1 105 ? 5.144 -1.158 -17.542 1.00 95.69 105 GLN A C 1
ATOM 765 O O . GLN A 1 105 ? 5.844 -1.681 -16.674 1.00 95.69 105 GLN A O 1
ATOM 770 N N . ASP A 1 106 ? 5.018 -1.682 -18.752 1.00 92.12 106 ASP A N 1
ATOM 771 C CA . ASP A 1 106 ? 5.823 -2.796 -19.241 1.00 92.12 106 ASP A CA 1
ATOM 772 C C . ASP A 1 106 ? 7.215 -2.335 -19.729 1.00 92.12 106 ASP A C 1
ATOM 774 O O . ASP A 1 106 ? 7.569 -1.155 -19.673 1.00 92.12 106 ASP A O 1
ATOM 778 N N . SER A 1 107 ? 8.029 -3.270 -20.228 1.00 88.38 107 SER A N 1
ATOM 779 C CA . SER A 1 107 ? 9.359 -2.986 -20.805 1.00 88.38 107 SER A CA 1
ATOM 780 C C . SER A 1 107 ? 9.349 -2.033 -22.004 1.00 88.38 107 SER A C 1
ATOM 782 O O . SER A 1 107 ? 10.406 -1.521 -22.373 1.00 88.38 107 SER A O 1
ATOM 784 N N . LYS A 1 108 ? 8.186 -1.774 -22.610 1.00 87.12 108 LYS A N 1
ATOM 785 C CA . LYS A 1 108 ? 8.002 -0.815 -23.706 1.00 87.12 108 LYS A CA 1
ATOM 786 C C . LYS A 1 108 ? 7.476 0.536 -23.207 1.00 87.12 108 LYS A C 1
ATOM 788 O O . LYS A 1 108 ? 7.309 1.448 -24.013 1.00 87.12 108 LYS A O 1
ATOM 793 N N . GLY A 1 109 ? 7.227 0.677 -21.904 1.00 78.94 109 GLY A N 1
ATOM 794 C CA . GLY A 1 109 ? 6.661 1.877 -21.287 1.00 78.94 109 GLY A CA 1
ATOM 795 C C . GLY A 1 109 ? 5.139 1.990 -21.414 1.00 78.94 109 GLY A C 1
ATOM 796 O O . GLY A 1 109 ? 4.595 3.062 -21.141 1.00 78.94 109 GLY A O 1
ATOM 797 N N . VAL A 1 110 ? 4.451 0.919 -21.823 1.00 80.81 110 VAL A N 1
ATOM 798 C CA . VAL A 1 110 ? 2.993 0.880 -22.024 1.00 80.81 110 VAL A CA 1
ATOM 799 C C . VAL A 1 110 ? 2.303 0.351 -20.764 1.00 80.81 110 VAL A C 1
ATOM 801 O O . VAL A 1 110 ? 2.847 -0.514 -20.087 1.00 80.81 110 VAL A O 1
ATOM 804 N N . THR A 1 111 ? 1.123 0.883 -20.432 1.00 75.50 111 THR A N 1
ATOM 805 C CA . THR A 1 111 ? 0.326 0.526 -19.238 1.00 75.50 111 THR A CA 1
ATOM 806 C C . THR A 1 111 ? -0.902 -0.308 -19.548 1.00 75.50 111 THR A C 1
ATOM 808 O O . THR A 1 111 ? -1.541 0.000 -20.580 1.00 75.50 111 THR A O 1
#

pLDDT: mean 84.06, std 16.64, range [37.28, 97.62]

Foldseek 3Di:
DDDDDDDDPDPPPPPPPDPPDDDPDDQLVFWPPWDWDDDQQWIKTWTWGADPVGDTDIDMDIDFQFAQDQFDTDRHPPGRSDDQSNFWDDWDQDSVRRDTDTGGQGPVGHD